Protein AF-V5GHP0-F1 (afdb_monomer_lite)

Organism: Anoplophora glabripennis (NCBI:txid217634)

pLDDT: mean 81.29, std 15.9, range [35.44, 95.94]

Sequence (162 aa):
VKLNLHFAVRSTPYINTVPYLQGDYLIVGLHTDPVVNRYKRSNFPIMNLHERVLSVLACKYVSEVVIGAPYTVTKDLMDHFKVDIVVHGKTPIMEDENGEDPFKYPKEIGRFITVDSGNDMTTEKIVERIIRNRLEFEMRNTTKEQKEIELIKALEEHQISV

Secondary structure (DSSP, 8-state):
-----EEEEE--TT------TT-SEEEEEE--HHHHHHHH-TT--SS-HHHHHHHHHT-TT--EEEET--SS--HHHHHHHT-SEEEEESSPPPP-TTS--TTHHHHHTT-EEEE--S----HHHHHHHHHHHHHHHHHHHHHHHHHHHHHHHHHHHHHH--

InterPro domains:
  IPR004821 Cytidyltransferase-like domain [PF01467] (22-102)
  IPR014729 Rossmann-like alpha/beta/alpha sandwich fold [G3DSA:3.40.50.620] (15-162)
  IPR044608 Ethanolamine-phosphate cytidylyltransferase [PTHR45780] (22-154)

Foldseek 3Di:
DQDFKKKFADADPPDDDDCPPPHDAIEIEDAAFVQQCVFVPDPPPPDGQVRVVVVQVPDPRHHYYDRNDDQADDPCNCVVVVTQAIEGEPDDQAADPVRHGSCVPCVVVVRYYYDYPVDPDDPVVVVVVVVVVVVVVVVVVVVVVVVVVVVVVVVVVVVVVD

Structure (mmCIF, N/CA/C/O backbone):
data_AF-V5GHP0-F1
#
_entry.id   AF-V5GHP0-F1
#
loop_
_atom_site.group_PDB
_atom_site.id
_atom_site.type_symbol
_atom_site.label_atom_id
_atom_site.label_alt_id
_atom_site.label_comp_id
_atom_site.label_asym_id
_atom_site.label_entity_id
_atom_site.label_seq_id
_atom_site.pdbx_PDB_ins_code
_atom_site.Cartn_x
_atom_site.Cartn_y
_atom_site.Cartn_z
_atom_site.occupancy
_atom_site.B_iso_or_equiv
_atom_site.auth_seq_id
_atom_site.auth_comp_id
_atom_site.auth_asym_id
_atom_site.auth_atom_id
_atom_site.pdbx_PDB_model_num
ATOM 1 N N . VAL A 1 1 ? -8.433 -4.126 1.352 1.00 35.44 1 VAL A N 1
ATOM 2 C CA . VAL A 1 1 ? -7.719 -2.931 1.861 1.00 35.44 1 VAL A CA 1
ATOM 3 C C . VAL A 1 1 ? -6.788 -2.469 0.762 1.00 35.44 1 VAL A C 1
ATOM 5 O O . VAL A 1 1 ? -6.015 -3.294 0.290 1.00 35.44 1 VAL A O 1
ATOM 8 N N . LYS A 1 2 ? -6.909 -1.225 0.286 1.00 39.72 2 LYS A N 1
ATOM 9 C CA . LYS A 1 2 ? -6.010 -0.672 -0.741 1.00 39.72 2 LYS A CA 1
ATOM 10 C C . LYS A 1 2 ? -4.627 -0.447 -0.122 1.00 39.72 2 LYS A C 1
ATOM 12 O O . LYS A 1 2 ? -4.331 0.613 0.417 1.00 39.72 2 LYS A O 1
ATOM 17 N N . LEU A 1 3 ? -3.828 -1.504 -0.100 1.00 38.12 3 LEU A N 1
ATOM 18 C CA . LEU A 1 3 ? -2.411 -1.444 0.219 1.00 38.12 3 LEU A CA 1
ATOM 19 C C . LEU A 1 3 ? -1.731 -0.754 -0.971 1.00 38.12 3 LEU A C 1
ATOM 21 O O . LEU A 1 3 ? -1.947 -1.163 -2.108 1.00 38.12 3 LEU A O 1
ATOM 25 N N . ASN A 1 4 ? -0.973 0.314 -0.720 1.00 44.41 4 ASN A N 1
ATOM 26 C CA . ASN A 1 4 ? -0.172 0.985 -1.745 1.00 44.41 4 ASN A CA 1
ATOM 27 C C . ASN A 1 4 ? 0.918 0.023 -2.217 1.00 44.41 4 ASN A C 1
ATOM 29 O O . ASN A 1 4 ? 1.975 -0.098 -1.594 1.00 44.41 4 ASN A O 1
ATOM 33 N N . LEU A 1 5 ? 0.581 -0.723 -3.256 1.00 48.94 5 LEU A N 1
ATOM 34 C CA . LEU A 1 5 ? 1.368 -1.776 -3.864 1.00 48.94 5 LEU A CA 1
ATOM 35 C C . LEU A 1 5 ? 1.563 -1.357 -5.313 1.00 48.94 5 LEU A C 1
ATOM 37 O O . LEU A 1 5 ? 0.596 -1.027 -6.003 1.00 48.94 5 LEU A O 1
ATOM 41 N N . HIS A 1 6 ? 2.811 -1.364 -5.758 1.00 55.97 6 HIS A N 1
ATOM 42 C CA . HIS A 1 6 ? 3.103 -1.321 -7.180 1.00 55.97 6 HIS A CA 1
ATOM 43 C C . HIS A 1 6 ? 3.002 -2.757 -7.688 1.00 55.97 6 HIS A C 1
ATOM 45 O O . HIS A 1 6 ? 3.706 -3.643 -7.194 1.00 55.97 6 HIS A O 1
ATOM 51 N N . PHE A 1 7 ? 2.090 -2.999 -8.626 1.00 57.47 7 PHE A N 1
ATOM 52 C CA . PHE A 1 7 ? 1.912 -4.308 -9.237 1.00 57.47 7 PHE A CA 1
ATOM 53 C C . PHE A 1 7 ? 2.636 -4.310 -10.580 1.00 57.47 7 PHE A C 1
ATOM 55 O O . PHE A 1 7 ? 2.437 -3.423 -11.405 1.00 57.47 7 PHE A O 1
ATOM 62 N N . ALA A 1 8 ? 3.491 -5.296 -10.801 1.00 57.59 8 ALA A N 1
ATOM 63 C CA . ALA A 1 8 ? 4.157 -5.524 -12.069 1.00 57.59 8 ALA A CA 1
ATOM 64 C C . ALA A 1 8 ? 3.679 -6.864 -12.622 1.00 57.59 8 ALA A C 1
ATOM 66 O O . ALA A 1 8 ? 3.682 -7.873 -11.918 1.00 57.59 8 ALA A O 1
ATOM 67 N N . VAL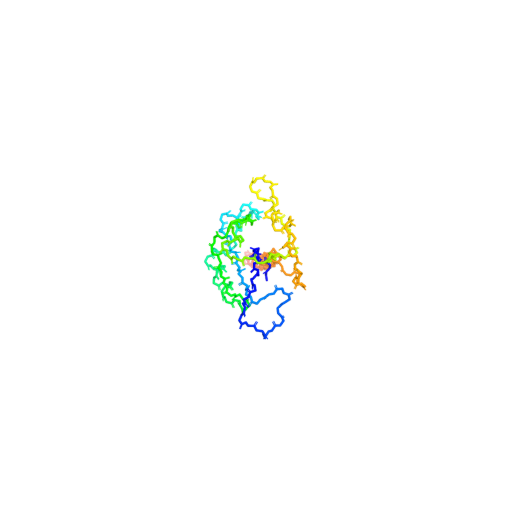 A 1 9 ? 3.239 -6.870 -13.876 1.00 56.69 9 VAL A N 1
ATOM 68 C CA . VAL A 1 9 ? 2.790 -8.081 -14.559 1.00 56.69 9 VAL A CA 1
ATOM 69 C C . VAL A 1 9 ? 3.845 -8.494 -15.573 1.00 56.69 9 VAL A C 1
ATOM 71 O O . VAL A 1 9 ? 4.378 -7.666 -16.319 1.00 56.69 9 VAL A O 1
ATOM 74 N N . ARG A 1 10 ? 4.141 -9.791 -15.580 1.00 52.59 10 ARG A N 1
ATOM 75 C CA . ARG A 1 10 ? 5.023 -10.449 -16.535 1.00 52.59 10 ARG A CA 1
ATOM 76 C C . ARG A 1 10 ? 4.251 -11.563 -17.238 1.00 52.59 10 ARG A C 1
ATOM 78 O O . ARG A 1 10 ? 3.519 -12.314 -16.596 1.00 52.59 10 ARG A O 1
ATOM 85 N N . SER A 1 11 ? 4.427 -11.693 -18.547 1.00 50.06 11 SER A N 1
ATOM 86 C CA . SER A 1 11 ? 3.937 -12.855 -19.294 1.00 50.06 11 SER A CA 1
ATOM 87 C C . SER A 1 11 ? 4.975 -13.976 -19.231 1.00 50.06 11 SER A C 1
ATOM 89 O O . SER A 1 11 ? 6.166 -13.751 -19.468 1.00 50.06 11 SER A O 1
ATOM 91 N N . THR A 1 12 ? 4.548 -15.196 -18.896 1.00 40.47 12 THR A N 1
ATOM 92 C CA . THR A 1 12 ? 5.437 -16.371 -18.921 1.00 40.47 12 THR A CA 1
ATOM 93 C C . THR A 1 12 ? 5.105 -17.240 -20.130 1.00 40.47 12 THR A C 1
ATOM 95 O O . THR A 1 12 ? 3.936 -17.524 -20.356 1.00 40.47 12 THR A O 1
ATOM 98 N N . PRO A 1 13 ? 6.094 -17.723 -20.901 1.00 43.75 13 PRO A N 1
ATOM 99 C CA . PRO A 1 13 ? 5.829 -18.434 -22.155 1.00 43.75 13 PRO A CA 1
ATOM 100 C C . PRO A 1 13 ? 5.211 -19.843 -22.006 1.00 43.75 13 PRO A C 1
ATOM 102 O O . PRO A 1 13 ? 5.066 -20.534 -23.010 1.00 43.75 13 PRO A O 1
ATOM 105 N N . TYR A 1 14 ? 4.858 -20.300 -20.795 1.00 36.00 14 TYR A N 1
ATOM 106 C CA . TYR A 1 14 ? 4.573 -21.718 -20.514 1.00 36.00 14 TYR A CA 1
ATOM 107 C C . TYR A 1 14 ? 3.169 -22.046 -19.971 1.00 36.00 14 TYR A C 1
ATOM 109 O O . TYR A 1 14 ? 2.890 -23.224 -19.751 1.00 36.00 14 TYR A O 1
ATOM 117 N N . ILE A 1 15 ? 2.268 -21.080 -19.750 1.00 42.34 15 ILE A N 1
ATOM 118 C CA . ILE A 1 15 ? 0.958 -21.349 -19.122 1.00 42.34 15 ILE A CA 1
ATOM 119 C C . ILE A 1 15 ? -0.166 -20.669 -19.918 1.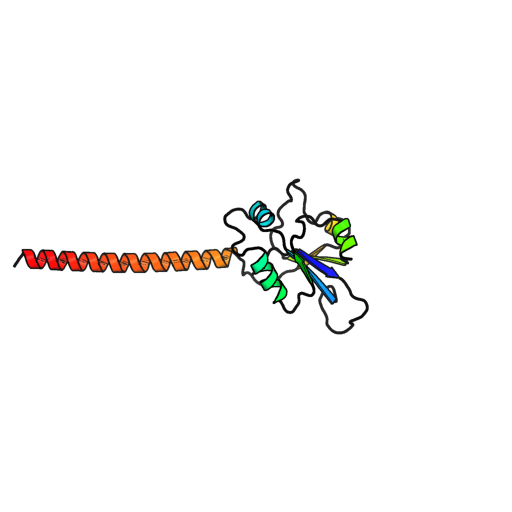00 42.34 15 ILE A C 1
ATOM 121 O O . ILE A 1 15 ? -0.359 -19.469 -19.828 1.00 42.34 15 ILE A O 1
ATOM 125 N N . ASN A 1 16 ? -0.933 -21.458 -20.679 1.00 37.53 16 ASN A N 1
ATOM 126 C CA . ASN A 1 16 ? -2.035 -21.004 -21.544 1.00 37.53 16 ASN A CA 1
ATOM 127 C C . ASN A 1 16 ? -3.425 -21.355 -20.971 1.00 37.53 16 ASN A C 1
ATOM 129 O O . ASN A 1 16 ? -4.258 -21.897 -21.695 1.00 37.53 16 ASN A O 1
ATOM 133 N N . THR A 1 17 ? -3.709 -21.116 -19.684 1.00 35.94 17 THR A N 1
ATOM 134 C CA . THR A 1 17 ? -4.998 -21.575 -19.108 1.00 35.94 17 THR A CA 1
ATOM 135 C C . THR A 1 17 ? -5.523 -20.778 -17.903 1.00 35.94 17 THR A C 1
ATOM 137 O O . THR A 1 17 ? -5.892 -21.386 -16.912 1.00 35.94 17 THR A O 1
ATOM 140 N N . VAL A 1 18 ? -5.626 -19.443 -17.956 1.00 38.94 18 VAL A N 1
ATOM 141 C CA . VAL A 1 18 ? -6.709 -18.665 -17.287 1.00 38.94 18 VAL A CA 1
ATOM 142 C C . VAL A 1 18 ? -6.647 -17.185 -17.708 1.00 38.94 18 VAL A C 1
ATOM 144 O O . VAL A 1 18 ? -5.549 -16.658 -17.850 1.00 38.94 18 VAL A O 1
ATOM 147 N N . PRO A 1 19 ? -7.781 -16.475 -17.888 1.00 40.16 19 PRO A N 1
ATOM 148 C CA . PRO A 1 19 ? -7.766 -15.085 -18.323 1.00 40.16 19 PRO A CA 1
ATOM 149 C C . PRO A 1 19 ? -7.443 -14.171 -17.135 1.00 40.16 19 PRO A C 1
ATOM 151 O O . PRO A 1 19 ? -8.334 -13.712 -16.421 1.00 40.16 19 PRO A O 1
ATOM 154 N N . TYR A 1 20 ? -6.164 -13.892 -16.910 1.00 47.62 20 TYR A N 1
ATOM 155 C CA . TYR A 1 20 ? -5.759 -12.732 -16.124 1.00 47.62 20 TYR A CA 1
ATOM 156 C C . TYR A 1 20 ? -5.737 -11.539 -17.073 1.00 47.62 20 TYR A C 1
ATOM 158 O O . TYR A 1 20 ? -5.04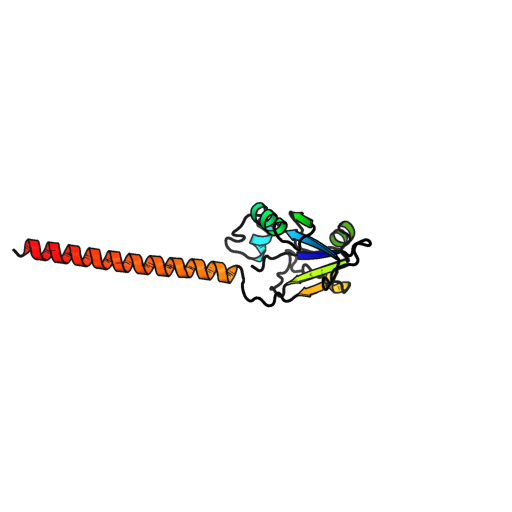7 -11.578 -18.086 1.00 47.62 20 TYR A O 1
ATOM 166 N N . LEU A 1 21 ? -6.512 -10.491 -16.784 1.00 51.19 21 LEU A N 1
ATOM 167 C CA . LEU A 1 21 ? -6.785 -9.378 -17.707 1.00 51.19 21 LEU A CA 1
ATOM 168 C C . LEU A 1 21 ? -5.543 -8.699 -18.338 1.00 51.19 21 LEU A C 1
ATOM 170 O O . LEU A 1 21 ? -5.729 -7.935 -19.282 1.00 51.19 21 LEU A O 1
ATOM 174 N N . GLN A 1 22 ? -4.318 -8.940 -17.846 1.00 54.31 22 GLN A N 1
ATOM 175 C CA . GLN A 1 22 ? -3.074 -8.354 -18.365 1.00 54.31 22 GLN A CA 1
ATOM 176 C C . GLN A 1 22 ? -1.802 -9.248 -18.299 1.00 54.31 22 GLN A C 1
ATOM 178 O O . GLN A 1 22 ? -0.733 -8.752 -18.648 1.00 54.31 22 GLN A O 1
ATOM 183 N N . GLY A 1 23 ? -1.864 -10.526 -17.882 1.00 60.91 23 GLY A N 1
ATOM 184 C CA . GLY A 1 23 ? -0.706 -11.453 -17.924 1.00 60.91 23 GLY A CA 1
ATOM 185 C C . GLY A 1 23 ? -0.665 -12.530 -16.827 1.00 60.91 23 GLY A C 1
ATOM 186 O O . GLY A 1 23 ? -1.425 -12.469 -15.867 1.00 60.91 23 GLY A O 1
ATOM 187 N N . ASP A 1 24 ? 0.222 -13.519 -16.979 1.00 72.31 24 ASP A N 1
ATOM 188 C CA . ASP A 1 24 ? 0.180 -14.791 -16.227 1.00 72.31 24 ASP A CA 1
ATOM 189 C C . ASP A 1 24 ? 0.938 -14.797 -14.888 1.00 72.31 24 ASP A C 1
ATOM 191 O O . ASP A 1 24 ? 0.728 -15.693 -14.069 1.00 72.31 24 ASP A O 1
ATOM 195 N N . TYR A 1 25 ? 1.834 -13.832 -14.659 1.00 82.25 25 TYR A N 1
ATOM 196 C CA . TYR A 1 25 ? 2.712 -13.788 -13.486 1.00 82.25 25 TYR A CA 1
ATOM 197 C C . TYR A 1 25 ? 2.692 -12.406 -12.829 1.00 82.25 25 TYR A C 1
ATOM 199 O O . TYR A 1 25 ? 3.007 -11.396 -13.465 1.00 82.25 25 TYR A O 1
ATOM 207 N N . LEU A 1 26 ? 2.329 -12.359 -11.543 1.00 85.38 26 LEU A N 1
ATOM 208 C CA . LEU A 1 26 ? 2.159 -11.118 -10.788 1.00 85.38 26 LEU A CA 1
ATOM 209 C C . LEU A 1 26 ? 3.290 -10.929 -9.773 1.00 85.38 26 LEU A C 1
ATOM 211 O O . LEU A 1 26 ? 3.378 -11.653 -8.778 1.00 85.38 26 LEU A O 1
ATOM 215 N N . ILE A 1 27 ? 4.101 -9.899 -10.002 1.00 87.50 27 ILE A N 1
ATOM 216 C CA . ILE A 1 27 ? 5.145 -9.429 -9.094 1.00 87.50 27 ILE A CA 1
ATOM 217 C C . ILE A 1 27 ? 4.603 -8.238 -8.308 1.00 87.50 27 ILE A C 1
ATOM 219 O O . ILE A 1 27 ? 4.055 -7.289 -8.873 1.00 87.50 27 ILE A O 1
ATOM 223 N N . VAL A 1 28 ? 4.772 -8.268 -6.992 1.00 88.56 28 VAL A N 1
ATOM 224 C CA . VAL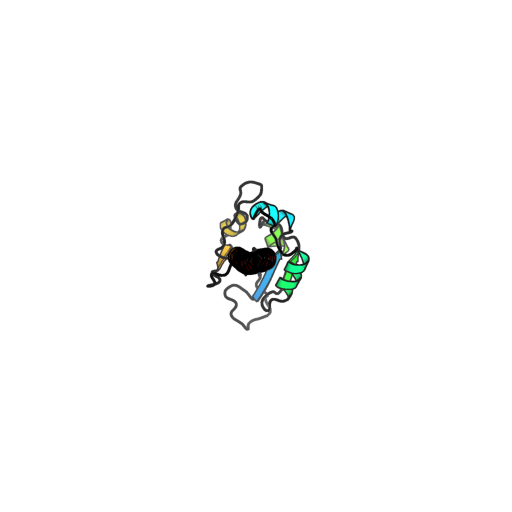 A 1 28 ? 4.264 -7.226 -6.103 1.00 88.56 28 VAL A CA 1
ATOM 225 C C . VAL A 1 28 ? 5.405 -6.547 -5.364 1.00 88.56 28 VAL A C 1
ATOM 227 O O . VAL A 1 28 ? 6.102 -7.169 -4.565 1.00 88.56 28 VAL A O 1
ATOM 230 N N . GLY A 1 29 ? 5.581 -5.249 -5.610 1.00 89.25 29 GLY A N 1
ATOM 231 C CA . GLY A 1 29 ? 6.571 -4.423 -4.927 1.00 89.25 29 GLY A CA 1
ATOM 232 C C . GLY A 1 29 ? 6.037 -3.851 -3.616 1.00 89.25 29 GLY A C 1
ATOM 233 O O . GLY A 1 29 ? 5.008 -3.169 -3.594 1.00 89.25 29 GLY A O 1
ATOM 234 N N . LEU A 1 30 ? 6.760 -4.092 -2.520 1.00 90.25 30 LEU A N 1
ATOM 235 C CA . LEU A 1 30 ? 6.474 -3.532 -1.200 1.00 90.25 30 LEU A CA 1
ATOM 236 C C . LEU A 1 30 ? 7.525 -2.499 -0.799 1.00 90.25 30 LEU A C 1
ATOM 238 O O . LEU A 1 30 ? 8.695 -2.828 -0.619 1.00 90.25 30 LEU A O 1
ATOM 242 N N . HIS A 1 31 ? 7.089 -1.259 -0.584 1.00 89.81 31 HIS A N 1
ATOM 243 C CA . HIS A 1 31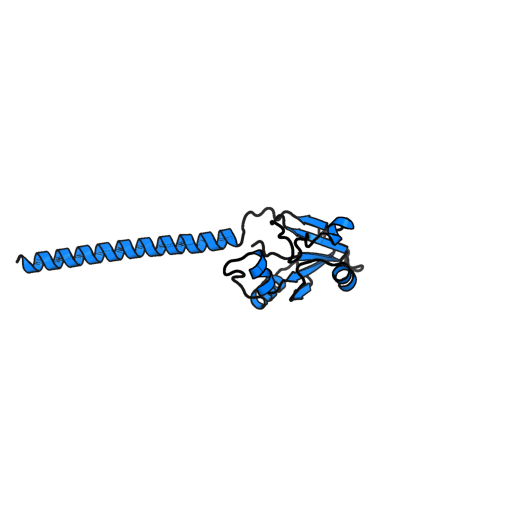 ? 7.950 -0.199 -0.056 1.00 89.81 31 HIS A CA 1
ATOM 244 C C . HIS A 1 31 ? 8.235 -0.379 1.433 1.00 89.81 31 HIS A C 1
ATOM 246 O O . HIS A 1 31 ? 7.348 -0.791 2.192 1.00 89.81 31 HIS A O 1
ATOM 252 N N . THR A 1 32 ? 9.439 0.019 1.842 1.00 90.38 32 THR A N 1
ATOM 253 C CA . THR A 1 32 ? 9.858 0.062 3.245 1.00 90.38 32 THR A CA 1
ATOM 254 C C . THR A 1 32 ? 9.026 1.055 4.055 1.00 90.38 32 THR A C 1
ATOM 256 O O . THR A 1 32 ? 8.444 2.003 3.520 1.00 90.38 32 THR A O 1
ATOM 259 N N . ASP A 1 33 ? 8.972 0.844 5.367 1.00 90.06 33 ASP A N 1
ATOM 260 C CA . ASP A 1 33 ? 8.164 1.672 6.265 1.00 90.06 33 ASP A CA 1
ATOM 261 C C . ASP A 1 33 ? 8.561 3.162 6.245 1.00 90.06 33 ASP A C 1
ATOM 263 O O . ASP A 1 33 ? 7.650 3.989 6.174 1.00 90.06 33 ASP A O 1
ATOM 267 N N . PRO A 1 34 ? 9.858 3.545 6.181 1.00 89.81 34 PRO A N 1
ATOM 268 C CA . PRO A 1 34 ? 10.252 4.948 6.033 1.00 89.81 34 PRO A CA 1
ATOM 269 C C . PRO A 1 34 ? 9.709 5.604 4.757 1.00 89.81 34 PRO A C 1
ATOM 271 O O . PRO A 1 34 ? 9.223 6.734 4.800 1.00 89.81 34 PRO A O 1
ATOM 274 N N . VAL A 1 35 ? 9.724 4.884 3.629 1.00 88.19 35 VAL A N 1
ATOM 275 C CA . VAL A 1 35 ? 9.192 5.386 2.351 1.00 88.19 35 VAL A CA 1
ATOM 276 C C . VAL A 1 35 ? 7.685 5.600 2.454 1.00 88.19 35 VAL A C 1
ATOM 278 O O . VAL A 1 35 ? 7.177 6.630 2.020 1.00 88.19 35 VAL A O 1
ATOM 281 N N . VAL A 1 36 ? 6.961 4.656 3.064 1.00 87.31 36 VAL A N 1
ATOM 282 C CA . VAL A 1 36 ? 5.511 4.790 3.266 1.00 87.31 36 VAL A CA 1
ATOM 283 C C . VAL A 1 36 ? 5.172 5.954 4.188 1.00 87.31 36 VAL A C 1
ATOM 285 O O . VAL A 1 36 ? 4.269 6.735 3.879 1.00 87.31 36 VAL A O 1
ATOM 288 N N . ASN A 1 37 ? 5.910 6.098 5.286 1.00 88.12 37 ASN A N 1
ATOM 289 C CA . ASN A 1 37 ? 5.716 7.177 6.245 1.00 88.12 37 ASN A CA 1
ATOM 290 C C . ASN A 1 37 ? 5.890 8.557 5.591 1.00 88.12 37 ASN A C 1
ATOM 292 O O . ASN A 1 37 ? 5.064 9.444 5.799 1.00 88.12 37 ASN A O 1
ATOM 296 N N . ARG A 1 38 ? 6.893 8.708 4.716 1.00 87.00 38 ARG A N 1
ATOM 297 C CA . ARG A 1 38 ? 7.184 9.956 3.996 1.00 87.00 38 ARG A CA 1
ATOM 298 C C . ARG A 1 38 ? 5.974 10.505 3.240 1.00 87.00 38 ARG A C 1
ATOM 300 O O . ARG A 1 38 ? 5.635 11.678 3.396 1.00 87.00 38 ARG A O 1
ATOM 307 N N . TYR A 1 39 ? 5.330 9.681 2.408 1.00 81.56 39 TYR A N 1
ATOM 308 C CA . TYR A 1 39 ? 4.269 10.166 1.518 1.00 81.56 39 TYR A CA 1
ATOM 309 C C . TYR A 1 39 ? 2.873 10.100 2.145 1.00 81.56 39 TYR A C 1
ATOM 311 O O . TYR A 1 39 ? 2.039 10.953 1.843 1.00 81.56 39 TYR A O 1
ATOM 319 N N . LYS A 1 40 ? 2.591 9.118 3.017 1.00 78.81 40 LYS A N 1
ATOM 320 C CA . LYS A 1 40 ? 1.289 9.040 3.699 1.00 78.81 40 LYS A CA 1
ATOM 321 C C . LYS A 1 40 ? 1.199 9.949 4.916 1.00 78.81 40 LYS A C 1
ATOM 323 O O . LYS A 1 40 ? 0.093 10.353 5.266 1.00 78.81 40 LYS A O 1
ATOM 328 N N . ARG A 1 41 ? 2.349 10.312 5.495 1.00 73.69 41 ARG A N 1
ATOM 329 C CA . ARG A 1 41 ? 2.473 11.071 6.746 1.00 73.69 41 ARG A CA 1
ATOM 330 C C . ARG A 1 41 ? 1.719 10.368 7.890 1.00 73.69 41 ARG A C 1
ATOM 332 O O . ARG A 1 41 ? 1.155 9.289 7.710 1.00 73.69 41 ARG A O 1
ATOM 339 N N . SER A 1 42 ? 1.748 10.944 9.092 1.00 65.81 42 SER A N 1
ATOM 340 C CA . SER A 1 42 ? 1.142 10.350 10.301 1.00 65.81 42 SER A CA 1
ATOM 341 C C . SER A 1 42 ? 1.772 8.999 10.704 1.00 65.81 42 SER A C 1
ATOM 343 O O . SER A 1 42 ? 2.788 8.586 10.152 1.00 65.81 42 SER A O 1
ATOM 345 N N . ASN A 1 43 ? 1.203 8.305 11.698 1.00 80.94 43 ASN A N 1
ATOM 346 C CA . ASN A 1 43 ? 1.696 7.020 12.229 1.00 80.94 43 ASN A CA 1
ATOM 347 C C . ASN A 1 43 ? 1.527 5.830 11.247 1.00 80.94 43 ASN A C 1
ATOM 349 O O . ASN A 1 43 ? 1.253 4.712 11.672 1.00 80.94 43 ASN A O 1
ATOM 353 N N . PHE A 1 44 ? 1.630 6.059 9.934 1.00 82.50 44 PHE A N 1
ATOM 354 C CA . PHE A 1 44 ? 1.585 5.021 8.908 1.00 82.50 44 PHE A CA 1
ATOM 355 C C . PHE A 1 44 ? 2.999 4.538 8.532 1.00 82.50 44 PHE A C 1
ATOM 357 O O . PHE A 1 44 ? 3.945 5.325 8.576 1.00 82.50 44 PHE A O 1
ATOM 364 N N . PRO A 1 45 ? 3.149 3.279 8.084 1.00 85.50 45 PRO A N 1
ATOM 365 C CA . PRO A 1 45 ? 2.120 2.240 8.031 1.00 85.50 45 PRO A CA 1
ATOM 366 C C . PRO A 1 45 ? 1.799 1.670 9.427 1.00 85.50 45 PRO A C 1
ATOM 368 O O . PRO A 1 45 ? 2.671 1.587 10.278 1.00 85.50 45 PRO A O 1
ATOM 371 N N . ILE A 1 46 ? 0.541 1.262 9.651 1.00 87.88 46 ILE A N 1
ATOM 372 C CA . ILE A 1 46 ? 0.121 0.618 10.917 1.00 87.88 46 ILE A CA 1
ATOM 373 C C . ILE A 1 46 ? 0.758 -0.769 11.072 1.00 87.88 46 ILE A C 1
ATOM 375 O O . ILE A 1 46 ? 1.100 -1.170 12.177 1.00 87.88 46 ILE A O 1
ATOM 379 N N . MET A 1 47 ? 0.892 -1.490 9.954 1.00 89.56 47 MET A N 1
ATOM 380 C CA . MET A 1 47 ? 1.579 -2.778 9.886 1.00 89.56 47 MET A CA 1
ATOM 381 C C . MET A 1 47 ? 3.006 -2.561 9.402 1.00 89.56 47 MET A C 1
ATOM 383 O O . MET A 1 47 ? 3.208 -1.846 8.414 1.00 89.56 47 MET A O 1
ATOM 387 N N . ASN A 1 48 ? 3.966 -3.214 10.044 1.00 90.50 48 ASN A N 1
ATOM 388 C CA . ASN A 1 48 ? 5.365 -3.151 9.632 1.00 90.50 48 ASN A CA 1
ATOM 389 C C . ASN A 1 48 ? 5.591 -3.855 8.279 1.00 90.50 48 ASN A C 1
ATOM 391 O O . ASN A 1 48 ? 4.730 -4.582 7.765 1.00 90.50 48 ASN A O 1
ATOM 395 N N . LEU A 1 49 ? 6.769 -3.654 7.687 1.00 90.25 49 LEU A N 1
ATOM 396 C CA . LEU A 1 49 ? 7.124 -4.253 6.400 1.00 90.25 49 LEU A CA 1
ATOM 397 C C . LEU A 1 49 ? 6.951 -5.781 6.386 1.00 90.25 49 LEU A C 1
ATOM 399 O O . LEU A 1 49 ? 6.404 -6.316 5.424 1.00 90.25 49 LEU A O 1
ATOM 403 N N . HIS A 1 50 ? 7.365 -6.487 7.439 1.00 91.81 50 HIS A N 1
ATOM 404 C CA . HIS A 1 50 ? 7.297 -7.951 7.493 1.00 91.81 50 HIS A CA 1
ATOM 405 C C . HIS A 1 50 ? 5.853 -8.471 7.544 1.00 91.81 50 HIS A C 1
ATOM 407 O O . HIS A 1 50 ? 5.504 -9.392 6.808 1.00 91.81 50 HIS A O 1
ATOM 413 N N . GLU A 1 51 ? 4.986 -7.848 8.340 1.00 92.31 51 GLU A N 1
ATOM 414 C CA . GLU A 1 51 ? 3.551 -8.156 8.405 1.00 92.31 51 GLU A CA 1
ATOM 415 C C . GLU A 1 51 ? 2.871 -7.945 7.050 1.00 92.31 51 GLU A C 1
ATOM 417 O O . GLU A 1 51 ? 2.046 -8.752 6.609 1.00 92.31 51 GLU A O 1
ATOM 422 N N . ARG A 1 52 ? 3.256 -6.874 6.347 1.00 92.12 52 ARG A N 1
ATOM 423 C CA . ARG A 1 52 ? 2.765 -6.579 4.997 1.00 92.12 52 ARG A CA 1
ATOM 424 C C . ARG A 1 52 ? 3.234 -7.627 3.993 1.00 92.12 52 ARG A C 1
ATOM 426 O O . ARG A 1 52 ? 2.424 -8.069 3.184 1.00 92.12 52 ARG A O 1
ATOM 433 N N . VAL A 1 53 ? 4.495 -8.055 4.065 1.00 91.56 53 VAL A N 1
ATOM 434 C CA . VAL A 1 53 ? 5.037 -9.131 3.219 1.00 91.56 53 VAL A CA 1
ATOM 435 C C . VAL A 1 53 ? 4.252 -10.423 3.429 1.00 91.56 53 VAL A C 1
ATOM 437 O O . VAL A 1 53 ? 3.760 -10.988 2.456 1.00 91.56 53 VAL A O 1
ATOM 440 N N . LEU A 1 54 ? 4.050 -10.849 4.679 1.00 92.50 54 LEU A N 1
ATOM 441 C CA . LEU A 1 54 ? 3.277 -12.056 4.995 1.00 92.50 54 LEU A CA 1
ATOM 442 C C . LEU A 1 54 ? 1.829 -11.961 4.492 1.00 92.50 54 LEU A C 1
ATOM 444 O O . LEU A 1 54 ? 1.305 -12.919 3.927 1.00 92.50 54 LEU A O 1
ATOM 448 N N . SER A 1 55 ? 1.203 -10.790 4.631 1.00 91.06 55 SER A N 1
ATOM 449 C CA . SER A 1 55 ? -0.159 -10.545 4.139 1.00 91.06 55 SER A CA 1
ATOM 450 C C . SER A 1 55 ? -0.264 -10.662 2.616 1.00 91.06 55 SER A C 1
ATOM 452 O O . SER A 1 55 ? -1.236 -11.207 2.095 1.00 91.06 55 SER A O 1
ATOM 454 N N . VAL A 1 56 ? 0.732 -10.148 1.889 1.00 87.06 56 VAL A N 1
ATOM 455 C CA . VAL A 1 56 ? 0.765 -10.193 0.421 1.00 87.06 56 VAL A CA 1
ATOM 456 C C . VAL A 1 56 ? 1.097 -11.600 -0.077 1.00 87.06 56 VAL A C 1
ATOM 458 O O . VAL A 1 56 ? 0.463 -12.061 -1.019 1.00 87.06 56 VAL A O 1
ATOM 461 N N . LEU A 1 57 ? 2.009 -12.318 0.582 1.00 88.31 57 LEU A N 1
ATOM 462 C CA . LEU A 1 57 ? 2.321 -13.715 0.255 1.00 88.31 57 LEU A CA 1
ATOM 463 C C . LEU A 1 57 ? 1.129 -14.658 0.469 1.00 88.31 57 LEU A C 1
ATOM 465 O O . LEU A 1 57 ? 0.997 -15.652 -0.236 1.00 88.31 57 LEU A O 1
ATOM 469 N N . ALA A 1 58 ? 0.232 -14.339 1.405 1.00 90.25 58 ALA A N 1
ATOM 470 C CA . ALA A 1 58 ? -1.004 -15.092 1.611 1.00 90.25 58 ALA A CA 1
ATOM 471 C C . ALA A 1 58 ? -2.067 -14.842 0.516 1.00 90.25 58 ALA A C 1
ATOM 473 O O . ALA A 1 58 ? -3.117 -15.491 0.509 1.00 90.25 58 ALA A O 1
ATOM 474 N N . CYS A 1 59 ? -1.846 -13.897 -0.405 1.00 84.19 59 CYS A N 1
ATOM 475 C CA . CYS A 1 59 ? -2.804 -13.580 -1.460 1.00 84.19 59 CYS A CA 1
ATOM 476 C C . CYS A 1 59 ? -2.716 -14.594 -2.611 1.00 84.19 59 CYS A C 1
ATOM 478 O O . CYS A 1 59 ? -1.692 -14.701 -3.275 1.00 84.19 59 CYS A O 1
ATOM 480 N N . LYS A 1 60 ? -3.843 -15.249 -2.931 1.00 84.00 60 LYS A N 1
ATOM 481 C CA . LYS A 1 60 ? -3.961 -16.291 -3.976 1.00 84.00 60 LYS A CA 1
ATOM 482 C C . LYS A 1 60 ? -3.357 -15.924 -5.340 1.00 84.00 60 LYS A C 1
ATOM 484 O O . LYS A 1 60 ? -2.900 -16.805 -6.055 1.00 84.00 60 LYS A O 1
ATOM 489 N N . TYR A 1 61 ? -3.437 -14.654 -5.726 1.00 82.19 61 TYR A N 1
ATOM 490 C CA . TYR A 1 61 ? -3.064 -14.188 -7.064 1.00 82.19 61 TYR A CA 1
ATOM 491 C C . TYR A 1 61 ? -1.625 -13.674 -7.157 1.00 82.19 61 TYR A C 1
ATOM 493 O O . TYR A 1 61 ? -1.189 -13.308 -8.242 1.00 82.19 61 TYR A O 1
ATOM 501 N N . VAL A 1 62 ? -0.905 -13.592 -6.037 1.00 83.94 62 VAL A N 1
ATOM 502 C CA . VAL A 1 62 ? 0.465 -13.077 -6.011 1.00 83.94 62 VAL A CA 1
ATOM 503 C C . VAL A 1 62 ? 1.433 -14.209 -6.319 1.00 83.94 62 VAL A C 1
ATOM 505 O O . VAL A 1 62 ? 1.397 -15.245 -5.662 1.00 83.94 62 VAL A O 1
ATOM 508 N N . SER A 1 63 ? 2.296 -14.006 -7.313 1.00 87.00 63 SER A N 1
ATOM 509 C CA . SER A 1 63 ? 3.324 -14.979 -7.694 1.00 87.00 63 SER A CA 1
ATOM 510 C C . SER A 1 63 ? 4.639 -14.711 -6.967 1.00 87.00 63 SER A C 1
ATOM 512 O O . SER A 1 63 ? 5.281 -15.640 -6.487 1.00 87.00 63 SER A O 1
ATOM 514 N N . GLU A 1 64 ? 5.026 -13.440 -6.852 1.00 87.69 64 GLU A N 1
ATOM 515 C CA . GLU A 1 64 ? 6.298 -13.034 -6.257 1.00 87.69 64 GLU A CA 1
ATOM 516 C C . GLU A 1 64 ? 6.171 -11.703 -5.517 1.00 87.69 64 GLU A C 1
ATOM 518 O O . GLU A 1 64 ? 5.382 -10.832 -5.893 1.00 87.69 64 GLU A O 1
ATOM 523 N N . VAL A 1 65 ? 6.970 -11.536 -4.463 1.00 89.12 65 VAL A N 1
ATOM 524 C CA . VAL A 1 65 ? 7.002 -10.317 -3.654 1.00 89.12 65 VAL A CA 1
ATOM 525 C C . VAL A 1 65 ? 8.416 -9.761 -3.614 1.00 89.12 65 VAL A C 1
ATOM 527 O O . VAL A 1 65 ? 9.340 -10.426 -3.151 1.00 89.12 65 VAL A O 1
ATOM 530 N N . VAL A 1 66 ? 8.566 -8.508 -4.040 1.00 89.88 66 VAL A N 1
ATOM 531 C CA . VAL A 1 66 ? 9.819 -7.754 -3.958 1.00 89.88 66 VAL A CA 1
ATOM 532 C C . VAL A 1 66 ? 9.778 -6.882 -2.709 1.00 89.88 66 VAL A C 1
ATOM 534 O O . VAL A 1 66 ? 9.007 -5.922 -2.616 1.00 89.88 66 VAL A O 1
ATOM 537 N N . ILE A 1 67 ? 10.607 -7.233 -1.729 1.00 91.06 67 ILE A N 1
ATOM 538 C CA . ILE A 1 67 ? 10.716 -6.523 -0.453 1.00 91.06 67 ILE A CA 1
ATOM 539 C C . ILE A 1 67 ? 11.639 -5.317 -0.627 1.00 91.06 67 ILE A C 1
ATOM 541 O O . ILE A 1 67 ? 12.752 -5.454 -1.126 1.00 91.06 67 ILE A O 1
ATOM 545 N N . GLY A 1 68 ? 11.196 -4.140 -0.186 1.00 86.50 68 GLY A N 1
ATOM 546 C CA . GLY A 1 68 ? 11.988 -2.915 -0.290 1.00 86.50 68 GLY A CA 1
ATOM 547 C C . GLY A 1 68 ? 12.053 -2.363 -1.713 1.00 86.50 68 GLY A C 1
ATOM 548 O O . GLY A 1 68 ? 13.055 -1.766 -2.093 1.00 86.50 68 GLY A O 1
ATOM 549 N N . ALA A 1 69 ? 10.991 -2.559 -2.497 1.00 88.00 69 ALA A N 1
ATOM 550 C CA . ALA A 1 69 ? 10.907 -2.011 -3.841 1.00 88.00 69 ALA A CA 1
ATOM 551 C C . ALA A 1 69 ? 11.031 -0.472 -3.807 1.00 88.00 69 ALA A C 1
ATOM 553 O O . ALA A 1 69 ? 10.394 0.170 -2.954 1.00 88.00 69 ALA A O 1
ATOM 554 N N . PRO A 1 70 ? 11.817 0.128 -4.721 1.00 88.19 70 PRO A N 1
ATOM 555 C CA . PRO A 1 70 ? 11.938 1.578 -4.812 1.00 88.19 70 PRO A CA 1
ATOM 556 C C . PRO A 1 70 ? 10.574 2.212 -5.106 1.00 88.19 70 PRO A C 1
ATOM 558 O O . PRO A 1 70 ? 9.685 1.569 -5.665 1.00 88.19 70 PRO A O 1
ATOM 561 N N . TYR A 1 71 ? 10.394 3.467 -4.690 1.00 87.62 71 TYR A N 1
ATOM 562 C CA . TYR A 1 71 ? 9.135 4.185 -4.908 1.00 87.62 71 TYR A CA 1
ATOM 563 C C . TYR A 1 71 ? 8.919 4.515 -6.389 1.00 87.62 71 TYR A C 1
ATOM 565 O O . TYR A 1 71 ? 7.832 4.304 -6.913 1.00 87.62 71 TYR A O 1
ATOM 573 N N . THR A 1 72 ? 9.976 4.963 -7.067 1.00 90.31 72 THR A N 1
ATOM 574 C CA . THR A 1 72 ? 9.961 5.263 -8.500 1.00 90.31 72 THR A CA 1
ATOM 575 C C . THR A 1 72 ? 10.279 4.023 -9.328 1.00 90.31 72 THR A C 1
ATOM 577 O O . THR A 1 72 ? 11.253 3.309 -9.070 1.00 90.31 72 THR A O 1
ATOM 580 N N . VAL A 1 73 ? 9.469 3.782 -10.359 1.00 89.50 73 VAL A N 1
ATOM 581 C CA . VAL A 1 73 ? 9.651 2.674 -11.299 1.00 89.50 73 VAL A CA 1
ATOM 582 C C . VAL A 1 73 ? 10.600 3.110 -12.411 1.00 89.50 73 VAL A C 1
ATOM 584 O O . VAL A 1 73 ? 10.214 3.806 -13.350 1.00 89.50 73 VAL A O 1
ATOM 587 N N . THR A 1 74 ? 11.858 2.690 -12.304 1.00 89.62 74 THR A N 1
ATOM 588 C CA . THR A 1 74 ? 12.905 3.005 -13.281 1.00 89.62 74 THR A CA 1
ATOM 589 C C . THR A 1 74 ? 12.991 1.962 -14.396 1.00 89.62 74 THR A C 1
ATOM 591 O O . THR A 1 74 ? 12.529 0.825 -14.257 1.00 89.62 74 THR A O 1
ATOM 594 N N . LYS A 1 75 ? 13.643 2.333 -15.505 1.00 91.38 75 LYS A N 1
ATOM 595 C CA . LYS A 1 75 ? 13.969 1.412 -16.603 1.00 91.38 75 LYS A CA 1
ATOM 596 C C . LYS A 1 75 ? 14.739 0.187 -16.117 1.00 91.38 75 LYS A C 1
ATOM 598 O O . LYS A 1 75 ? 14.373 -0.930 -16.462 1.00 91.38 75 LYS A O 1
ATOM 603 N N . ASP A 1 76 ? 15.750 0.394 -15.277 1.00 90.00 76 ASP A N 1
ATOM 604 C CA . ASP A 1 76 ? 16.586 -0.692 -14.761 1.00 90.00 76 ASP A CA 1
ATOM 605 C C . ASP A 1 76 ? 15.771 -1.689 -13.933 1.00 90.00 76 ASP A C 1
ATOM 607 O O . ASP A 1 76 ? 15.976 -2.895 -14.049 1.00 90.00 76 ASP A O 1
ATOM 611 N N . LEU A 1 77 ? 14.793 -1.206 -13.156 1.00 87.62 77 LEU A N 1
ATOM 612 C CA . LEU A 1 77 ? 13.879 -2.063 -12.403 1.00 87.62 77 LEU A CA 1
ATOM 613 C C . LEU A 1 77 ? 13.016 -2.916 -13.344 1.00 87.62 77 LEU A C 1
ATOM 615 O O . LEU A 1 77 ? 12.910 -4.130 -13.159 1.00 87.62 77 LEU A O 1
ATOM 619 N N . MET A 1 78 ? 12.425 -2.295 -14.369 1.00 87.00 78 MET A N 1
ATOM 620 C CA . MET A 1 78 ? 11.615 -3.009 -15.359 1.00 87.00 78 MET A CA 1
ATOM 621 C C . MET A 1 78 ? 12.446 -4.031 -16.147 1.00 87.00 78 MET A C 1
ATOM 623 O O . MET A 1 78 ? 11.995 -5.157 -16.351 1.00 87.00 78 MET A O 1
ATOM 627 N N . ASP A 1 79 ? 13.672 -3.679 -16.536 1.00 89.56 79 ASP A N 1
ATOM 628 C CA . ASP A 1 79 ? 14.583 -4.552 -17.279 1.00 89.56 79 ASP A CA 1
ATOM 629 C C . ASP A 1 79 ? 15.126 -5.703 -16.420 1.00 89.56 79 ASP A C 1
ATOM 631 O O . ASP A 1 79 ? 15.325 -6.808 -16.939 1.00 89.56 79 ASP A O 1
ATOM 635 N N . HIS A 1 80 ? 15.359 -5.469 -15.125 1.00 87.88 80 HIS A N 1
ATOM 636 C CA . HIS A 1 80 ? 15.830 -6.478 -14.178 1.00 87.88 80 HIS A CA 1
ATOM 637 C C . HIS A 1 80 ? 14.766 -7.552 -13.937 1.00 87.88 80 HIS A C 1
ATOM 639 O O . HIS A 1 80 ? 15.034 -8.741 -14.109 1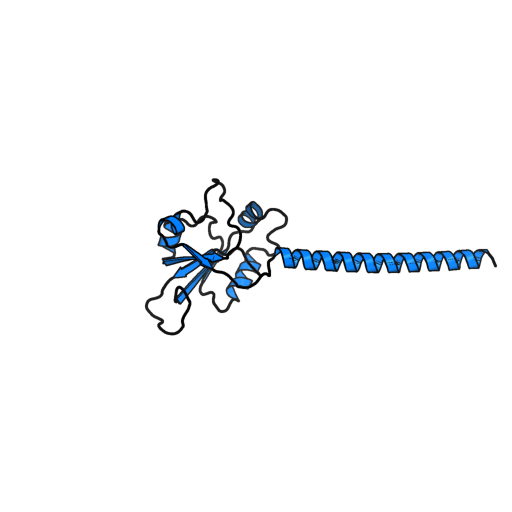.00 87.88 80 HIS A O 1
ATOM 645 N N . PHE A 1 81 ? 13.538 -7.132 -13.624 1.00 84.69 81 PHE A N 1
ATOM 646 C CA . PHE A 1 81 ? 12.422 -8.041 -13.344 1.00 84.69 81 PHE A CA 1
ATOM 647 C C . PHE A 1 81 ? 11.685 -8.524 -14.604 1.00 84.69 81 PHE A C 1
ATOM 649 O O . PHE A 1 81 ? 10.791 -9.365 -14.504 1.00 84.69 81 PHE A O 1
ATOM 656 N N . LYS A 1 82 ? 12.077 -8.036 -15.793 1.00 86.88 82 LYS A N 1
ATOM 657 C CA . LYS A 1 82 ? 11.418 -8.313 -17.083 1.00 86.88 82 LYS A CA 1
ATOM 658 C C . LYS A 1 82 ? 9.922 -7.993 -17.025 1.00 86.88 82 LYS A C 1
ATOM 660 O O . LYS A 1 82 ? 9.083 -8.836 -17.322 1.00 86.88 82 LYS A O 1
ATOM 665 N N . VAL A 1 83 ? 9.611 -6.775 -16.586 1.00 85.56 83 VAL A N 1
ATOM 666 C CA . VAL A 1 83 ? 8.239 -6.283 -16.428 1.00 85.56 83 VAL A CA 1
ATOM 667 C C . VAL A 1 83 ? 7.687 -5.829 -17.774 1.00 85.56 83 VAL A C 1
ATOM 669 O O . VAL A 1 83 ? 8.227 -4.917 -18.409 1.00 85.56 83 VAL A O 1
ATOM 672 N N . ASP A 1 84 ? 6.574 -6.430 -18.182 1.00 85.62 84 ASP A N 1
ATOM 673 C CA . ASP A 1 84 ? 5.881 -6.069 -19.418 1.00 85.62 84 ASP A CA 1
ATOM 674 C C . ASP A 1 84 ? 4.928 -4.896 -19.190 1.00 85.62 84 ASP A C 1
ATOM 676 O O . ASP A 1 84 ? 4.857 -3.983 -20.010 1.00 85.62 84 ASP A O 1
ATOM 680 N N . ILE A 1 85 ? 4.207 -4.910 -18.065 1.00 86.12 85 ILE A N 1
ATOM 681 C CA . ILE A 1 85 ? 3.176 -3.925 -17.732 1.00 86.12 85 ILE A CA 1
ATOM 682 C C . ILE A 1 85 ? 3.273 -3.564 -16.250 1.00 86.12 85 ILE A C 1
ATOM 684 O O . ILE A 1 85 ? 3.418 -4.428 -15.385 1.00 86.12 85 ILE A O 1
ATOM 688 N N . VAL A 1 86 ? 3.141 -2.274 -15.955 1.00 88.25 86 VAL A N 1
ATOM 689 C CA . VAL A 1 86 ? 3.021 -1.738 -14.599 1.00 88.25 86 VAL A CA 1
ATOM 690 C C . VAL A 1 86 ? 1.564 -1.387 -14.341 1.00 88.25 86 VAL A C 1
ATOM 692 O O . VAL A 1 86 ? 0.946 -0.638 -15.097 1.00 88.25 86 VAL A O 1
ATOM 695 N N . VAL A 1 87 ? 1.021 -1.924 -13.257 1.00 84.94 87 VAL A N 1
ATOM 696 C CA . VAL A 1 87 ? -0.370 -1.762 -12.856 1.00 84.94 87 VAL A CA 1
ATOM 697 C C . VAL A 1 87 ? -0.442 -1.036 -11.517 1.00 84.94 87 VAL A C 1
ATOM 699 O O . VAL A 1 87 ? 0.249 -1.378 -10.555 1.00 84.94 87 VAL A O 1
ATOM 702 N N . HIS A 1 88 ? -1.322 -0.043 -11.432 1.00 84.69 88 HIS A N 1
ATOM 703 C CA . HIS A 1 88 ? -1.599 0.674 -10.192 1.00 84.69 88 HIS A CA 1
ATOM 704 C C . HIS A 1 88 ? -3.106 0.832 -9.970 1.00 84.69 88 HIS A C 1
ATOM 706 O O . HIS A 1 88 ? -3.895 0.909 -10.912 1.00 84.69 88 HIS A O 1
ATOM 712 N N . GLY A 1 89 ? -3.529 0.869 -8.706 1.00 80.31 89 GLY A N 1
ATOM 713 C CA . GLY A 1 89 ? -4.928 1.121 -8.364 1.00 80.31 89 GLY A CA 1
ATOM 714 C C . GLY A 1 89 ? -5.352 2.565 -8.663 1.00 80.31 89 GLY A C 1
ATOM 715 O O . GLY A 1 89 ? -4.524 3.454 -8.838 1.00 80.31 89 GLY A O 1
ATOM 716 N N . LYS A 1 90 ? -6.654 2.859 -8.631 1.00 77.75 90 LYS A N 1
ATOM 717 C CA . LYS A 1 90 ? -7.174 4.247 -8.692 1.00 77.75 90 LYS A CA 1
ATOM 718 C C . LYS A 1 90 ? -6.906 5.091 -7.426 1.00 77.75 90 LYS A C 1
ATOM 720 O O . LYS A 1 90 ? -7.685 5.983 -7.097 1.00 77.75 90 LYS A O 1
ATOM 725 N N . THR A 1 91 ? -5.870 4.787 -6.651 1.00 77.94 91 THR A N 1
ATOM 726 C CA . THR A 1 91 ? -5.479 5.605 -5.495 1.00 77.94 91 THR A CA 1
ATOM 727 C C . THR A 1 91 ? -4.667 6.820 -5.944 1.00 77.94 91 THR A C 1
ATOM 729 O O . THR A 1 91 ? -4.003 6.744 -6.980 1.00 77.94 91 THR A O 1
ATOM 732 N N . PRO A 1 92 ? -4.694 7.933 -5.186 1.00 81.19 92 PRO A N 1
ATOM 733 C CA . PRO A 1 92 ? -3.825 9.071 -5.457 1.00 81.19 92 PRO A CA 1
ATOM 734 C C . PRO A 1 92 ? -2.358 8.634 -5.495 1.00 81.19 92 PRO A C 1
ATOM 736 O O . PRO A 1 92 ? -1.903 7.915 -4.603 1.00 81.19 92 PRO A O 1
ATOM 739 N N . ILE A 1 93 ? -1.645 9.058 -6.535 1.00 84.81 93 ILE A N 1
ATOM 740 C CA . ILE A 1 93 ? -0.208 8.835 -6.692 1.00 84.81 93 ILE A CA 1
ATOM 741 C C . ILE A 1 93 ? 0.487 10.079 -6.148 1.00 84.81 93 ILE A C 1
ATOM 743 O O . ILE A 1 93 ? 0.196 11.185 -6.598 1.00 84.81 93 ILE A O 1
ATOM 747 N N . MET A 1 94 ? 1.368 9.895 -5.168 1.00 86.31 94 MET A N 1
ATOM 748 C CA . MET A 1 94 ? 2.171 10.987 -4.619 1.00 86.31 94 MET A CA 1
ATOM 749 C C . MET A 1 94 ? 3.474 11.094 -5.407 1.00 86.31 94 MET A C 1
ATOM 751 O O . MET A 1 94 ? 4.017 10.071 -5.828 1.00 86.31 94 MET A O 1
ATOM 755 N N . GLU A 1 95 ? 3.976 12.311 -5.578 1.00 87.50 95 GLU A N 1
ATOM 756 C CA . GLU A 1 95 ? 5.283 12.555 -6.189 1.00 87.50 95 GLU A CA 1
ATOM 757 C C . GLU A 1 95 ? 6.410 11.932 -5.352 1.00 87.50 95 GLU A C 1
ATOM 759 O O . GLU A 1 95 ? 6.286 11.734 -4.135 1.00 87.50 95 GLU A O 1
ATOM 764 N N . ASP A 1 96 ? 7.505 11.585 -6.022 1.00 85.19 96 ASP A N 1
ATOM 765 C CA . ASP A 1 96 ? 8.718 11.123 -5.356 1.00 85.19 96 ASP A CA 1
ATOM 766 C C . ASP A 1 96 ? 9.484 12.288 -4.699 1.00 85.19 96 ASP A C 1
ATOM 768 O O . ASP A 1 96 ? 9.089 13.449 -4.787 1.00 85.19 96 ASP A O 1
ATOM 772 N N . GLU A 1 97 ? 10.605 11.996 -4.038 1.00 83.50 97 GLU A N 1
ATOM 773 C CA . GLU A 1 97 ? 11.443 12.989 -3.341 1.00 83.50 97 GLU A CA 1
ATOM 774 C C . GLU A 1 97 ? 11.911 14.141 -4.241 1.00 83.50 97 GLU A C 1
ATOM 776 O O . GLU A 1 97 ? 12.110 15.255 -3.762 1.00 83.50 97 GLU A O 1
ATOM 781 N N . ASN A 1 98 ? 12.023 13.888 -5.546 1.00 84.56 98 ASN A N 1
ATOM 782 C CA . ASN A 1 98 ? 12.420 14.876 -6.547 1.00 84.56 98 ASN A CA 1
ATOM 783 C C . ASN A 1 98 ? 11.241 15.686 -7.121 1.00 84.56 98 ASN A C 1
ATOM 785 O O . ASN A 1 98 ? 11.446 16.475 -8.040 1.00 84.56 98 ASN A O 1
ATOM 789 N N . GLY A 1 99 ? 10.012 15.480 -6.630 1.00 86.06 99 GLY A N 1
ATOM 790 C CA . GLY A 1 99 ? 8.805 16.105 -7.190 1.00 86.06 99 GLY A CA 1
ATOM 791 C C . GLY A 1 99 ? 8.384 15.523 -8.544 1.00 86.06 99 GLY A C 1
ATOM 792 O O . GLY A 1 99 ? 7.634 16.146 -9.288 1.00 86.06 99 GLY A O 1
ATOM 793 N N . GLU A 1 100 ? 8.893 14.342 -8.901 1.00 89.44 100 GLU A N 1
ATOM 794 C CA . GLU A 1 100 ? 8.549 13.667 -10.152 1.00 89.44 100 GLU A CA 1
ATOM 795 C C . GLU A 1 100 ? 7.491 12.580 -9.936 1.00 89.44 100 GLU A C 1
ATOM 797 O O . GLU A 1 100 ? 7.384 11.978 -8.865 1.00 89.44 100 GLU A O 1
ATOM 802 N N . ASP A 1 101 ? 6.717 12.300 -10.985 1.00 89.38 101 ASP A N 1
ATOM 803 C CA . ASP A 1 101 ? 5.779 11.180 -11.008 1.00 89.38 101 ASP A CA 1
ATOM 804 C C . ASP A 1 101 ? 6.545 9.843 -10.936 1.00 89.38 101 ASP A C 1
ATOM 806 O O . ASP A 1 101 ? 7.318 9.541 -11.854 1.00 89.38 101 ASP A O 1
ATOM 810 N N . PRO A 1 102 ? 6.315 8.997 -9.911 1.00 90.00 102 PRO A N 1
ATOM 811 C CA . PRO A 1 102 ? 7.021 7.722 -9.764 1.00 90.00 102 PRO A CA 1
ATOM 812 C C . PRO A 1 102 ? 6.775 6.748 -10.929 1.00 90.00 102 PRO A C 1
ATOM 814 O O . PRO A 1 102 ? 7.541 5.801 -11.116 1.00 90.00 102 PRO A O 1
ATOM 817 N N . PHE A 1 103 ? 5.733 6.976 -11.736 1.00 90.31 103 PHE A N 1
ATOM 818 C CA . PHE A 1 103 ? 5.389 6.176 -12.914 1.00 90.31 103 PHE A CA 1
ATOM 819 C C . PHE A 1 103 ? 5.699 6.864 -14.246 1.00 90.31 103 PHE A C 1
ATOM 821 O O . PHE A 1 103 ? 5.210 6.411 -15.285 1.00 90.31 103 PHE A O 1
ATOM 828 N N . LYS A 1 104 ? 6.499 7.936 -14.244 1.00 92.50 104 LYS A N 1
ATOM 829 C CA . LYS A 1 104 ? 6.860 8.694 -15.450 1.00 92.50 104 LYS A CA 1
ATOM 830 C C . LYS A 1 104 ? 7.346 7.786 -16.584 1.00 92.50 104 LYS A C 1
ATOM 832 O O . LYS A 1 104 ? 6.745 7.771 -17.653 1.00 92.50 104 LYS A O 1
ATOM 837 N N . TYR A 1 105 ? 8.350 6.948 -16.320 1.00 91.38 105 TYR A N 1
ATOM 838 C CA . TYR A 1 105 ? 8.922 6.059 -17.334 1.00 91.38 105 TYR A CA 1
ATOM 839 C C . TYR A 1 105 ? 7.920 5.009 -17.870 1.00 91.38 105 TYR A C 1
ATOM 841 O O . TYR A 1 105 ? 7.732 4.944 -19.087 1.00 91.38 105 TYR A O 1
ATOM 849 N N . PRO A 1 106 ? 7.198 4.235 -17.026 1.00 90.25 106 PRO A N 1
ATOM 850 C CA . PRO A 1 106 ? 6.137 3.338 -17.497 1.00 90.25 106 PRO A CA 1
ATOM 851 C C . PRO A 1 106 ? 5.051 4.021 -18.340 1.00 90.25 106 PRO A C 1
ATOM 853 O O . PRO A 1 106 ? 4.529 3.410 -19.276 1.00 90.25 106 PRO A O 1
ATOM 856 N N . LYS A 1 107 ? 4.697 5.273 -18.019 1.00 92.44 107 LYS A N 1
ATOM 857 C CA . LYS A 1 107 ? 3.720 6.064 -18.781 1.00 92.44 107 LYS A CA 1
ATOM 858 C C . LYS A 1 107 ? 4.273 6.491 -20.139 1.00 92.44 107 LYS A C 1
ATOM 860 O O . LYS A 1 107 ? 3.572 6.339 -21.135 1.00 92.44 107 LYS A O 1
ATOM 865 N N . GLU A 1 108 ? 5.520 6.957 -20.194 1.00 94.19 108 GLU A N 1
ATOM 866 C CA . GLU A 1 108 ? 6.195 7.377 -21.433 1.00 94.19 108 GLU A CA 1
ATOM 867 C C . GLU A 1 108 ? 6.282 6.246 -22.467 1.00 94.19 108 GLU A C 1
ATOM 869 O O . GLU A 1 108 ? 6.079 6.475 -23.658 1.00 94.19 108 GLU A O 1
ATOM 874 N N . ILE A 1 109 ? 6.519 5.011 -22.020 1.00 92.38 109 ILE A N 1
ATOM 875 C CA . ILE A 1 109 ? 6.607 3.833 -22.900 1.00 92.38 109 ILE A CA 1
ATOM 876 C C . ILE A 1 109 ? 5.253 3.138 -23.139 1.00 92.38 109 ILE A C 1
ATOM 878 O O . ILE A 1 109 ? 5.215 2.067 -23.744 1.00 92.38 109 ILE A O 1
ATOM 882 N N . GLY A 1 110 ? 4.146 3.703 -22.641 1.00 91.06 110 GLY A N 1
ATOM 883 C CA . GLY A 1 110 ? 2.795 3.163 -22.830 1.00 91.06 110 GLY A CA 1
ATOM 884 C C . GLY A 1 110 ? 2.513 1.844 -22.098 1.00 91.06 110 GLY A C 1
ATOM 885 O O . GLY A 1 110 ? 1.624 1.101 -22.503 1.00 91.06 110 GLY A O 1
ATOM 886 N N . ARG A 1 111 ? 3.259 1.533 -21.030 1.00 88.19 111 ARG A N 1
ATOM 887 C CA . ARG A 1 111 ? 3.147 0.283 -20.248 1.00 88.19 111 ARG A CA 1
ATOM 888 C C . ARG A 1 111 ? 2.548 0.487 -18.855 1.00 88.19 111 ARG A C 1
ATOM 890 O O . ARG A 1 111 ? 2.698 -0.372 -17.992 1.00 88.19 111 ARG A O 1
ATOM 897 N N . PHE A 1 112 ? 1.880 1.613 -18.619 1.00 87.56 112 PHE A N 1
ATOM 898 C CA . PHE A 1 112 ? 1.204 1.914 -17.359 1.00 87.56 112 PHE A CA 1
ATOM 899 C C . PHE A 1 112 ? -0.311 1.739 -17.488 1.00 87.56 112 PHE A C 1
ATOM 901 O O . PHE A 1 112 ? -0.941 2.362 -18.343 1.00 87.56 112 PHE A O 1
ATOM 908 N N . ILE A 1 113 ? -0.903 0.925 -16.613 1.00 85.06 113 ILE A N 1
ATOM 909 C CA . ILE A 1 113 ? -2.342 0.649 -16.590 1.00 85.06 113 ILE A CA 1
ATOM 910 C C . ILE A 1 113 ? -2.908 0.941 -15.203 1.00 85.06 113 ILE A C 1
ATOM 912 O O . ILE A 1 113 ? -2.397 0.481 -14.181 1.00 85.06 113 ILE A O 1
ATOM 916 N N . THR A 1 114 ? -4.025 1.662 -15.172 1.00 82.31 114 THR A N 1
ATOM 917 C CA . THR A 1 114 ? -4.777 1.904 -13.940 1.00 82.31 114 THR A CA 1
ATOM 918 C C . THR A 1 114 ? -5.933 0.919 -13.826 1.00 82.31 114 THR A C 1
ATOM 920 O O . THR A 1 114 ? -6.760 0.824 -14.733 1.00 82.31 114 THR A O 1
ATOM 923 N N . VAL A 1 115 ? -6.041 0.231 -12.690 1.00 80.69 115 VAL A N 1
ATOM 924 C CA . VAL A 1 115 ? -7.111 -0.738 -12.413 1.00 80.69 115 VAL A CA 1
ATOM 925 C C . VAL A 1 115 ? -8.030 -0.228 -11.306 1.00 80.69 115 VAL A C 1
ATOM 927 O O . VAL A 1 115 ? -7.595 0.314 -10.287 1.00 80.69 115 VAL A O 1
ATOM 930 N N . ASP A 1 116 ? -9.335 -0.404 -11.510 1.00 77.31 116 ASP A N 1
ATOM 931 C CA . ASP A 1 116 ? -10.338 -0.161 -10.479 1.00 77.31 116 ASP A CA 1
ATOM 932 C C . ASP A 1 116 ? -10.603 -1.439 -9.688 1.00 77.31 116 ASP A C 1
ATOM 934 O O . ASP A 1 116 ? -10.935 -2.474 -10.259 1.00 77.31 116 ASP A O 1
ATOM 938 N N . SER A 1 117 ? -10.494 -1.359 -8.365 1.00 72.62 117 SER A N 1
ATOM 939 C CA . SER A 1 117 ? -10.830 -2.485 -7.497 1.00 72.62 117 SER A CA 1
ATOM 940 C C . SER A 1 117 ? -12.341 -2.677 -7.325 1.00 72.62 117 SER A C 1
ATOM 942 O O . SER A 1 117 ? -12.738 -3.649 -6.689 1.00 72.62 117 SER A O 1
ATOM 944 N N . GLY A 1 118 ? -13.179 -1.728 -7.773 1.00 76.94 118 GLY A N 1
ATOM 945 C CA . GLY A 1 118 ? -14.637 -1.761 -7.580 1.00 76.94 118 GLY A CA 1
ATOM 946 C C . GLY A 1 118 ? -15.069 -1.722 -6.107 1.00 76.94 118 GLY A C 1
ATOM 947 O O . GLY A 1 118 ? -16.215 -2.003 -5.779 1.00 76.94 118 GLY A O 1
ATOM 948 N N . ASN A 1 119 ? -14.135 -1.399 -5.209 1.00 76.88 119 ASN A N 1
ATOM 949 C CA . ASN A 1 119 ? -14.308 -1.425 -3.762 1.00 76.88 119 ASN A CA 1
ATOM 950 C C . ASN A 1 119 ? -13.889 -0.071 -3.186 1.00 76.88 119 ASN A C 1
ATOM 952 O O . ASN A 1 119 ? -12.815 0.462 -3.497 1.00 76.88 119 ASN A O 1
ATOM 956 N N . ASP A 1 120 ? -14.747 0.479 -2.340 1.00 80.81 120 ASP A N 1
ATOM 957 C CA . ASP A 1 120 ? -14.575 1.770 -1.698 1.00 80.81 120 ASP A CA 1
ATOM 958 C C . ASP A 1 120 ? -13.819 1.673 -0.359 1.00 80.81 120 ASP A C 1
ATOM 960 O O . ASP A 1 120 ? -13.510 2.708 0.231 1.00 80.81 120 ASP A O 1
ATOM 964 N N . MET A 1 121 ? -13.507 0.464 0.124 1.00 81.00 121 MET A N 1
ATOM 965 C CA . MET A 1 121 ? -12.804 0.215 1.384 1.00 81.00 121 MET A CA 1
ATOM 966 C C . MET A 1 121 ? -11.321 0.604 1.314 1.00 81.00 121 MET A C 1
ATOM 968 O O . MET A 1 121 ? -10.520 -0.029 0.616 1.00 81.00 121 MET A O 1
ATOM 972 N N . THR A 1 122 ? -10.928 1.592 2.116 1.00 81.88 122 THR A N 1
ATOM 973 C CA . THR A 1 122 ? -9.542 2.064 2.248 1.00 81.88 122 THR A CA 1
ATOM 974 C C . THR A 1 122 ? -9.006 1.844 3.660 1.00 81.88 122 THR A C 1
ATOM 976 O O . THR A 1 122 ? -9.762 1.547 4.586 1.00 81.88 122 THR A O 1
ATOM 979 N N . THR A 1 123 ? -7.688 1.960 3.831 1.00 82.44 123 THR A N 1
ATOM 980 C CA . THR A 1 123 ? -7.057 1.864 5.155 1.00 82.44 123 THR A CA 1
ATOM 981 C C . THR A 1 123 ? -7.553 2.978 6.075 1.00 82.44 123 THR A C 1
ATOM 983 O O . THR A 1 123 ? -7.815 2.735 7.246 1.00 82.44 123 THR A O 1
ATOM 986 N N . GLU A 1 124 ? -7.767 4.172 5.528 1.00 84.00 124 GLU A N 1
ATOM 987 C CA . GLU A 1 124 ? -8.266 5.345 6.245 1.00 84.00 124 GLU A CA 1
ATOM 988 C C . GLU A 1 124 ? -9.672 5.084 6.802 1.00 84.00 124 GLU A C 1
ATOM 990 O O . GLU A 1 124 ? -9.893 5.258 7.997 1.00 84.00 124 GLU A O 1
ATOM 995 N N . LYS A 1 125 ? -10.581 4.511 5.998 1.00 88.19 125 LYS A N 1
ATOM 996 C CA . LYS A 1 125 ? -11.924 4.112 6.462 1.00 88.19 125 LYS A CA 1
ATOM 997 C C . LYS A 1 125 ? -11.886 3.089 7.596 1.00 88.19 125 LYS A C 1
ATOM 999 O O . LYS A 1 125 ? -12.759 3.090 8.460 1.00 88.19 125 LYS A O 1
ATOM 1004 N N . ILE A 1 126 ? -10.916 2.175 7.585 1.00 89.75 126 ILE A N 1
ATOM 1005 C CA . ILE A 1 126 ? -10.760 1.187 8.662 1.00 89.75 126 ILE A CA 1
ATOM 1006 C C . ILE A 1 126 ? -10.304 1.885 9.944 1.00 89.75 126 ILE A C 1
ATOM 1008 O O . ILE A 1 126 ? -10.884 1.643 11.001 1.00 89.75 126 ILE A O 1
ATOM 1012 N N . VAL A 1 127 ? -9.324 2.784 9.844 1.00 89.19 127 VAL A N 1
ATOM 1013 C CA . VAL A 1 127 ? -8.839 3.580 10.980 1.00 89.19 127 VAL A CA 1
ATOM 1014 C C . VAL A 1 127 ? -9.966 4.437 11.565 1.00 89.19 127 VAL A C 1
ATOM 1016 O O . VAL A 1 127 ? -10.198 4.393 12.771 1.00 89.19 127 VAL A O 1
ATOM 1019 N N . GLU A 1 128 ? -10.732 5.136 10.727 1.00 91.50 128 GLU A N 1
ATOM 1020 C CA . GLU A 1 128 ? -11.890 5.937 11.149 1.00 91.50 128 GLU A CA 1
ATOM 1021 C C . GLU A 1 128 ? -12.932 5.101 11.900 1.00 91.50 128 GLU A C 1
ATOM 1023 O O . GLU A 1 128 ? -13.431 5.517 12.946 1.00 91.50 128 GLU A O 1
ATOM 1028 N N . ARG A 1 129 ? -13.234 3.890 11.411 1.00 93.94 129 ARG A N 1
ATOM 1029 C CA . ARG A 1 129 ? -14.163 2.967 12.084 1.00 93.94 129 ARG A CA 1
ATOM 1030 C C . ARG A 1 129 ? -13.667 2.566 13.470 1.00 93.94 129 ARG A C 1
ATOM 1032 O O . ARG A 1 129 ? -14.467 2.529 14.401 1.00 93.94 129 ARG A O 1
ATOM 1039 N N . ILE A 1 130 ? -12.374 2.278 13.612 1.00 93.69 130 ILE A N 1
ATOM 1040 C CA . ILE A 1 130 ? -11.772 1.910 14.901 1.00 93.69 130 ILE A CA 1
ATOM 1041 C C . ILE A 1 130 ? -11.857 3.086 15.880 1.00 93.69 130 ILE A C 1
ATOM 1043 O O . ILE A 1 130 ? -12.304 2.906 17.013 1.00 93.69 130 ILE A O 1
ATOM 1047 N N . ILE A 1 131 ? -11.488 4.293 15.438 1.00 93.31 131 ILE A N 1
ATOM 1048 C CA . ILE A 1 131 ? -11.524 5.503 16.272 1.00 93.31 131 ILE A CA 1
ATOM 1049 C C . ILE A 1 131 ? -12.954 5.810 16.717 1.00 93.31 131 ILE A C 1
ATOM 1051 O O . ILE A 1 131 ? -13.189 6.028 17.904 1.00 93.31 131 ILE A O 1
ATOM 1055 N N . ARG A 1 132 ? -13.924 5.771 15.797 1.00 95.81 132 ARG A N 1
ATOM 1056 C CA . ARG A 1 132 ? -15.334 6.013 16.122 1.00 95.81 132 ARG A CA 1
ATOM 1057 C C . ARG A 1 132 ? -15.844 5.042 17.185 1.00 95.81 132 ARG A C 1
ATOM 1059 O O . ARG A 1 132 ? -16.408 5.476 18.183 1.00 95.81 132 ARG A O 1
ATOM 1066 N N . ASN A 1 133 ? -15.591 3.745 17.007 1.00 95.69 133 ASN A N 1
ATOM 1067 C CA . ASN A 1 133 ? -16.026 2.729 17.964 1.00 95.69 133 ASN A CA 1
ATOM 1068 C C . ASN A 1 133 ? -15.381 2.927 19.346 1.00 95.69 133 ASN A C 1
ATOM 1070 O O . ASN A 1 133 ? -16.028 2.691 20.366 1.00 95.69 133 ASN A O 1
ATOM 1074 N N . ARG A 1 134 ? -14.118 3.377 19.388 1.00 95.62 134 ARG A N 1
ATOM 1075 C CA . ARG A 1 134 ? -13.432 3.718 20.640 1.00 95.62 134 ARG A CA 1
ATOM 1076 C C . ARG A 1 134 ? -14.109 4.893 21.348 1.00 95.62 134 ARG A C 1
ATOM 1078 O O . ARG A 1 134 ? -14.414 4.773 22.529 1.00 95.62 134 ARG A O 1
ATOM 1085 N N . LEU A 1 135 ? -14.396 5.979 20.632 1.00 95.94 135 LEU A N 1
ATOM 1086 C CA . LEU A 1 135 ? -15.065 7.155 21.203 1.00 95.94 135 LEU A CA 1
ATOM 1087 C C . LEU A 1 135 ? -16.466 6.812 21.729 1.00 95.94 135 LEU A C 1
ATOM 1089 O O . LEU A 1 135 ? -16.842 7.226 22.821 1.00 95.94 135 LEU A O 1
ATOM 1093 N N . GLU A 1 136 ? -17.231 6.004 20.992 1.00 95.31 136 GLU A N 1
ATOM 1094 C CA . GLU A 1 136 ? -18.542 5.517 21.442 1.00 95.31 136 GLU A CA 1
ATOM 1095 C C . GLU A 1 136 ? -18.451 4.637 22.695 1.00 95.31 136 GLU A C 1
ATOM 1097 O O . GLU A 1 136 ? -19.342 4.649 23.547 1.00 95.31 136 GLU A O 1
ATOM 1102 N N . PHE A 1 137 ? -17.394 3.838 22.823 1.00 95.25 137 PHE A N 1
ATOM 1103 C CA . PHE A 1 137 ? -17.144 3.068 24.036 1.00 95.25 137 PHE A CA 1
ATOM 1104 C C . PHE A 1 137 ? -16.810 3.975 25.226 1.00 95.25 137 PHE A C 1
ATOM 1106 O O . PHE A 1 137 ? -17.424 3.825 26.280 1.00 95.25 137 PHE A O 1
ATOM 1113 N N . GLU A 1 138 ? -15.920 4.950 25.040 1.00 95.62 138 GLU A N 1
ATOM 1114 C CA . GLU A 1 138 ? -15.518 5.896 26.087 1.00 95.62 138 GLU A CA 1
ATOM 1115 C C . GLU A 1 138 ? -16.709 6.724 26.587 1.00 95.62 138 GLU A C 1
ATOM 1117 O O . GLU A 1 138 ? -16.979 6.735 27.786 1.00 95.62 138 GLU A O 1
ATOM 1122 N N . MET A 1 139 ? -17.514 7.299 25.685 1.00 94.75 139 MET A N 1
ATOM 1123 C CA . MET A 1 139 ? -18.711 8.068 26.062 1.00 94.75 139 MET A CA 1
ATOM 1124 C C . MET A 1 139 ? -19.718 7.242 26.875 1.00 94.75 139 MET A C 1
ATOM 1126 O O . MET A 1 139 ? -20.302 7.736 27.845 1.00 94.75 139 MET A O 1
ATOM 1130 N N . ARG A 1 140 ? -19.932 5.971 26.502 1.00 93.88 140 ARG A N 1
ATOM 1131 C CA . ARG A 1 140 ? -20.839 5.074 27.237 1.00 93.88 140 ARG A CA 1
ATOM 1132 C C . ARG A 1 140 ? -20.329 4.775 28.641 1.00 93.88 140 ARG A C 1
ATOM 1134 O O . ARG A 1 140 ? -21.146 4.720 29.557 1.00 93.88 140 ARG A O 1
ATOM 1141 N N . ASN A 1 141 ? -19.024 4.578 28.807 1.00 94.19 141 ASN A N 1
ATOM 1142 C CA . ASN A 1 141 ? -18.433 4.317 30.116 1.00 94.19 141 ASN A CA 1
ATOM 1143 C C . ASN A 1 141 ? -18.493 5.558 31.005 1.00 94.19 141 ASN A C 1
ATOM 1145 O O . ASN A 1 141 ? -19.036 5.464 32.100 1.00 94.19 141 ASN A O 1
ATOM 1149 N N . THR A 1 142 ? -18.096 6.729 30.501 1.00 94.38 142 THR A N 1
ATOM 1150 C CA . THR A 1 142 ? -18.186 7.988 31.259 1.00 94.38 142 THR A CA 1
ATOM 1151 C C . THR A 1 142 ? -19.619 8.288 31.699 1.00 94.38 142 THR A C 1
ATOM 1153 O O . THR A 1 142 ? -19.852 8.697 32.830 1.00 94.38 142 THR A O 1
ATOM 1156 N N . THR A 1 143 ? -20.613 8.022 30.844 1.00 93.31 143 THR A N 1
ATOM 1157 C CA . THR A 1 143 ? -22.027 8.207 31.215 1.00 93.31 143 THR A CA 1
ATOM 1158 C C . THR A 1 143 ? -22.467 7.257 32.335 1.00 93.31 143 THR A C 1
ATOM 1160 O O . THR A 1 143 ? -23.304 7.626 33.157 1.00 93.31 143 THR A O 1
ATOM 1163 N N . LYS A 1 144 ? -21.953 6.021 32.368 1.00 93.19 144 LYS A N 1
ATOM 1164 C CA . LYS A 1 144 ? -22.254 5.062 33.442 1.00 93.19 144 LYS A CA 1
ATOM 1165 C C . LYS A 1 144 ? -21.576 5.464 34.748 1.00 93.19 144 LYS A C 1
ATOM 1167 O O . LYS A 1 144 ? -22.254 5.524 35.763 1.00 93.19 144 LYS A O 1
ATOM 1172 N N . GLU A 1 145 ? -20.294 5.810 34.690 1.00 94.38 145 GLU A N 1
ATOM 1173 C CA . GLU A 1 145 ? -19.518 6.280 35.842 1.00 94.38 145 GLU A CA 1
ATOM 1174 C C . GLU A 1 145 ? -20.154 7.527 36.467 1.00 94.38 145 GLU A C 1
ATOM 1176 O O . GLU A 1 145 ? -20.344 7.585 37.677 1.00 94.38 145 GLU A O 1
ATOM 1181 N N . GLN A 1 146 ? -20.576 8.494 35.646 1.00 93.44 146 GLN A N 1
ATOM 1182 C CA . GLN A 1 146 ? -21.248 9.701 36.126 1.00 93.44 146 GLN A CA 1
ATOM 1183 C C . GLN A 1 146 ? -22.558 9.375 36.861 1.00 93.44 146 GLN A C 1
ATOM 1185 O O . GLN A 1 146 ? -22.810 9.918 37.935 1.00 93.44 146 GLN A O 1
ATOM 1190 N N . LYS A 1 147 ? -23.363 8.445 36.329 1.00 93.38 147 LYS A N 1
ATOM 1191 C CA . LYS A 1 147 ? -24.598 7.982 36.985 1.00 93.38 147 LYS A CA 1
ATOM 1192 C C . LYS A 1 147 ? -24.326 7.252 38.300 1.00 93.38 147 LYS A C 1
ATOM 1194 O O . LYS A 1 147 ? -25.089 7.415 39.246 1.00 93.38 147 LYS A O 1
ATOM 1199 N N . GLU A 1 148 ? -23.265 6.449 38.367 1.00 92.88 148 GLU A N 1
ATOM 1200 C CA . GLU A 1 148 ? -22.853 5.771 39.602 1.00 92.88 148 GLU A CA 1
ATOM 1201 C C . GLU A 1 148 ? -22.392 6.778 40.663 1.00 92.88 148 GLU A C 1
ATOM 1203 O O . GLU A 1 148 ? -22.828 6.696 41.809 1.00 92.88 148 GLU A O 1
ATOM 1208 N N . ILE A 1 149 ? -21.592 7.779 40.280 1.00 94.06 149 ILE A N 1
ATOM 1209 C CA . ILE A 1 149 ? -21.141 8.856 41.175 1.00 94.06 149 ILE A CA 1
ATOM 1210 C C . ILE A 1 149 ? -22.330 9.668 41.706 1.00 94.06 149 ILE A C 1
ATOM 1212 O O . ILE A 1 149 ? -22.378 9.984 42.894 1.00 94.06 149 ILE A O 1
ATOM 1216 N N . GLU A 1 150 ? -23.290 10.012 40.846 1.00 93.62 150 GLU A N 1
ATOM 1217 C CA . GLU A 1 150 ? -24.509 10.728 41.242 1.00 93.62 150 GLU A CA 1
ATOM 1218 C C . GLU A 1 150 ? -25.358 9.914 42.225 1.00 93.62 150 GLU A C 1
ATOM 1220 O O . GLU A 1 150 ? -25.830 10.460 43.222 1.00 93.62 150 GLU A O 1
ATOM 1225 N N . LEU A 1 151 ? -25.503 8.605 41.993 1.00 92.38 151 LEU A N 1
ATOM 1226 C CA . LEU A 1 151 ? -26.229 7.713 42.895 1.00 92.38 151 LEU A CA 1
ATOM 1227 C C . LEU A 1 151 ? -25.547 7.601 44.267 1.00 92.38 151 LEU A C 1
ATOM 1229 O O . LEU A 1 151 ? -26.228 7.658 45.289 1.00 92.38 151 LEU A O 1
ATOM 1233 N N . ILE A 1 152 ? -24.216 7.461 44.297 1.00 92.88 152 ILE A N 1
ATOM 1234 C CA . ILE A 1 152 ? -23.438 7.382 45.544 1.00 92.88 152 ILE A CA 1
ATOM 1235 C C . ILE A 1 152 ? -23.597 8.671 46.354 1.00 92.88 152 ILE A C 1
ATOM 1237 O O . ILE A 1 152 ? -23.930 8.602 47.534 1.00 92.88 152 ILE A O 1
ATOM 1241 N N . LYS A 1 153 ? -23.453 9.841 45.717 1.00 93.19 153 LYS A N 1
ATOM 1242 C CA . LYS A 1 153 ? -23.650 11.135 46.390 1.00 93.19 153 LYS A CA 1
ATOM 1243 C C . LYS A 1 153 ? -25.055 11.279 46.970 1.00 93.19 153 LYS A C 1
ATOM 1245 O O . LYS A 1 153 ? -25.198 11.693 48.113 1.00 93.19 153 LYS A O 1
ATOM 1250 N N . ALA A 1 154 ? -26.085 10.894 46.214 1.00 91.88 154 ALA A N 1
ATOM 1251 C CA . ALA A 1 154 ? -27.464 10.957 46.691 1.00 91.88 154 ALA A CA 1
ATOM 1252 C C . ALA A 1 154 ? -27.708 10.043 47.908 1.00 91.88 154 ALA A C 1
ATOM 1254 O O . ALA A 1 154 ? -28.446 10.416 48.819 1.00 91.88 154 ALA A O 1
ATOM 1255 N N . LEU A 1 155 ? -27.083 8.859 47.946 1.00 90.88 155 LEU A N 1
ATOM 1256 C CA . LEU A 1 155 ? -27.150 7.948 49.094 1.00 90.88 155 LEU A CA 1
ATOM 1257 C C . LEU A 1 155 ? -26.432 8.519 50.324 1.00 90.88 155 LEU A C 1
ATOM 1259 O O . LEU A 1 155 ? -26.988 8.457 51.419 1.00 90.88 155 LEU A O 1
ATOM 1263 N N . GLU A 1 156 ? -25.241 9.097 50.149 1.00 88.88 156 GLU A N 1
ATOM 1264 C CA . GLU A 1 156 ? -24.485 9.753 51.227 1.00 88.88 156 GLU A CA 1
ATOM 1265 C C . GLU A 1 156 ? -25.259 10.942 51.816 1.00 88.88 156 GLU A C 1
ATOM 1267 O O . GLU A 1 156 ? -25.381 11.059 53.036 1.00 88.88 156 GLU A O 1
ATOM 1272 N N . GLU A 1 157 ? -25.853 11.788 50.969 1.00 85.75 157 GLU A N 1
ATOM 1273 C CA . GLU A 1 157 ? -26.695 12.911 51.403 1.00 85.75 157 GLU A CA 1
ATOM 1274 C C . GLU A 1 157 ? -27.923 12.435 52.194 1.00 85.75 157 GLU A C 1
ATOM 1276 O O . GLU A 1 157 ? -28.248 13.012 53.234 1.00 85.75 157 GLU A O 1
ATOM 1281 N N . HIS A 1 158 ? -28.575 11.349 51.759 1.00 77.56 158 HIS A N 1
ATOM 1282 C CA . HIS A 1 158 ? -29.698 10.765 52.498 1.00 77.56 158 HIS A CA 1
ATOM 1283 C C . HIS A 1 158 ? -29.270 10.227 53.867 1.00 77.56 158 HIS A C 1
ATOM 1285 O O . HIS A 1 158 ? -29.989 10.409 54.847 1.00 77.56 158 HIS A O 1
ATOM 1291 N N . GLN A 1 159 ? -28.090 9.614 53.957 1.00 71.38 159 GLN A N 1
ATOM 1292 C CA . GLN A 1 159 ? -27.572 9.025 55.192 1.00 71.38 159 GLN A CA 1
ATOM 1293 C C . GLN A 1 159 ? -27.141 10.069 56.234 1.00 71.38 159 GLN A C 1
ATOM 1295 O O . GLN A 1 159 ? -27.163 9.774 57.422 1.00 71.38 159 GLN A O 1
ATOM 1300 N N . ILE A 1 160 ? -26.775 11.283 55.806 1.00 67.94 160 ILE A N 1
ATOM 1301 C CA . ILE A 1 160 ? -26.439 12.416 56.690 1.00 67.94 160 ILE A CA 1
ATOM 1302 C C . ILE A 1 160 ? -27.706 13.141 57.190 1.00 67.94 160 ILE A C 1
ATOM 1304 O O . ILE A 1 160 ? -27.671 13.820 58.215 1.00 67.94 160 ILE A O 1
ATOM 1308 N N . SER A 1 161 ? -28.826 13.010 56.471 1.00 58.50 161 SER A N 1
ATOM 1309 C CA . SER A 1 161 ? -30.106 13.660 56.799 1.00 58.50 161 SER A CA 1
ATOM 1310 C C . SER A 1 161 ? -31.035 12.863 57.732 1.00 58.50 161 SER A C 1
ATOM 1312 O O . SER A 1 161 ? -32.089 13.381 58.108 1.00 58.50 161 SER A O 1
ATOM 1314 N N . VAL A 1 162 ? -30.656 11.632 58.098 1.00 52.03 162 VAL A N 1
ATOM 1315 C CA . VAL A 1 162 ? -31.357 10.730 59.039 1.00 52.03 162 VAL A CA 1
ATOM 1316 C C . VAL A 1 162 ? -30.595 10.674 60.357 1.00 52.03 162 VAL A C 1
ATOM 1318 O O . VAL A 1 162 ? -31.263 10.727 61.413 1.00 52.03 162 VAL A O 1
#

Radius of gyration: 24.95 Å; chains: 1; bounding box: 48×38×82 Å